Protein AF-A0A1Z8PWR7-F1 (afdb_monomer_lite)

Secondary structure (DSSP, 8-state):
----------------PPP-----------------------------PPPPPHHHHHTS-HHHHHHHHHHHHHHHHTPPTT-HHHHHHHHHHHHHHHHHHHT-

pLDDT: mean 73.68, std 23.77, range [37.62, 98.12]

Radius of gyration: 26.2 Å; chains: 1; bounding box: 26×80×61 Å

Sequence (104 aa):
MAITHVPSKRELHASSYITTTGASHDLTRTSGPIKGRDRRGLQNLEVKMKLATRFELAAKSESELRGLLREAFNALAKSEFDTHQRRNALASIENIQNELTCRL

Foldseek 3Di:
DDDDDDDDDDDDPDDDDDDDDDDDDDDDDDPDPPPDPPDPPVDPVVPQQAADALVNLLPDDLVVLVVVLVVLVVQCVPDDPPDPSNVSSVNNNVSSVVSNVVVD

Structure (mmCIF, N/CA/C/O backbone):
data_AF-A0A1Z8PWR7-F1
#
_entry.id   AF-A0A1Z8PWR7-F1
#
loop_
_atom_site.group_PDB
_atom_site.id
_atom_site.type_symbol
_atom_site.label_atom_id
_atom_site.label_alt_id
_atom_site.label_comp_id
_atom_site.label_asym_id
_atom_site.label_entity_id
_atom_site.label_seq_id
_atom_site.pdbx_PDB_ins_code
_atom_site.Cartn_x
_atom_site.Cartn_y
_atom_site.Cartn_z
_atom_site.occupancy
_atom_site.B_iso_or_equiv
_atom_site.auth_seq_id
_atom_site.auth_comp_id
_atom_site.auth_asym_id
_atom_site.auth_atom_id
_atom_site.pdbx_PDB_model_num
ATOM 1 N N . MET A 1 1 ? -10.871 -49.918 -38.250 1.00 43.88 1 MET A N 1
ATOM 2 C CA . MET A 1 1 ? -9.967 -48.887 -37.698 1.00 43.88 1 MET A CA 1
ATOM 3 C C . MET A 1 1 ? -9.871 -47.751 -38.701 1.00 43.88 1 MET A C 1
ATOM 5 O O . MET A 1 1 ? -9.319 -47.957 -39.770 1.00 43.88 1 MET A O 1
ATOM 9 N N . ALA A 1 2 ? -10.453 -46.598 -38.380 1.00 41.75 2 ALA A N 1
ATOM 10 C CA . ALA A 1 2 ? -10.301 -45.356 -39.131 1.00 41.75 2 ALA A CA 1
ATOM 11 C C . ALA A 1 2 ? -10.267 -44.228 -38.094 1.00 41.75 2 ALA A C 1
ATOM 13 O O . ALA A 1 2 ? -11.243 -44.017 -37.379 1.00 41.75 2 ALA A O 1
ATOM 14 N N . ILE A 1 3 ? -9.109 -43.590 -37.937 1.00 47.72 3 ILE A N 1
ATOM 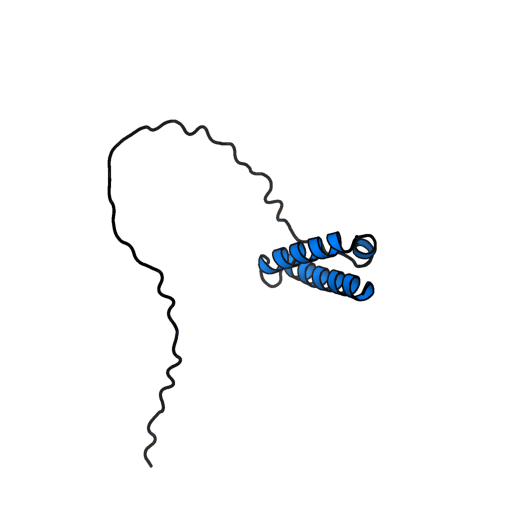15 C CA . ILE A 1 3 ? -8.922 -42.445 -37.046 1.00 47.72 3 ILE A CA 1
ATOM 16 C C . ILE A 1 3 ? -9.090 -41.212 -37.925 1.00 47.72 3 ILE A C 1
ATOM 18 O O . ILE A 1 3 ? -8.219 -40.918 -38.740 1.00 47.72 3 ILE A O 1
ATOM 22 N N . THR A 1 4 ? -10.209 -40.507 -37.786 1.00 47.88 4 THR A N 1
ATOM 23 C CA . THR A 1 4 ? -10.398 -39.197 -38.416 1.00 47.88 4 THR A CA 1
ATOM 24 C C . THR A 1 4 ? -10.430 -38.122 -37.342 1.00 47.88 4 THR A C 1
ATOM 26 O O . THR A 1 4 ? -11.271 -38.108 -36.448 1.00 47.88 4 THR A O 1
ATOM 29 N N . HIS A 1 5 ? -9.420 -37.272 -37.453 1.00 46.03 5 HIS A N 1
ATOM 30 C CA . HIS A 1 5 ? -9.027 -36.145 -36.626 1.00 46.03 5 HIS A CA 1
ATOM 31 C C . HIS A 1 5 ? -10.166 -35.129 -36.412 1.00 46.03 5 HIS A C 1
ATOM 33 O O . HIS A 1 5 ? -10.855 -34.759 -37.360 1.00 46.03 5 HIS A O 1
ATOM 39 N N . VAL A 1 6 ? -10.327 -34.653 -35.173 1.00 52.91 6 VAL A N 1
ATOM 40 C CA . VAL A 1 6 ? -11.258 -33.580 -34.781 1.00 52.91 6 VAL A CA 1
ATOM 41 C C . VAL A 1 6 ? -10.498 -32.248 -34.775 1.00 52.91 6 VAL A C 1
ATOM 43 O O . VAL A 1 6 ? -9.627 -32.072 -33.921 1.00 52.91 6 VAL A O 1
ATOM 46 N N . PRO A 1 7 ? -10.798 -31.284 -35.663 1.00 45.22 7 PRO A N 1
ATOM 47 C CA . PRO A 1 7 ? -10.225 -29.953 -35.549 1.00 45.22 7 PRO A CA 1
ATOM 48 C C . PRO A 1 7 ? -11.068 -29.065 -34.623 1.00 45.22 7 PRO A C 1
ATOM 50 O O . PRO A 1 7 ? -12.186 -28.658 -34.936 1.00 45.22 7 PRO A O 1
ATOM 53 N N . SER A 1 8 ? -10.462 -28.744 -33.480 1.00 47.22 8 SER A N 1
ATOM 54 C CA . SER A 1 8 ? -10.834 -27.678 -32.549 1.00 47.22 8 SER A CA 1
ATOM 55 C C . SER A 1 8 ? -10.807 -26.316 -33.251 1.00 47.22 8 SER A C 1
ATOM 57 O O . SER A 1 8 ? -9.749 -25.858 -33.686 1.00 47.22 8 SER A O 1
ATOM 59 N N . LYS A 1 9 ? -11.961 -25.651 -33.350 1.00 48.84 9 LYS A N 1
ATOM 60 C CA . LYS A 1 9 ? -12.057 -24.238 -33.731 1.00 48.84 9 LYS A CA 1
ATOM 61 C C . LYS A 1 9 ? -12.462 -23.433 -32.504 1.00 48.84 9 LYS A C 1
ATOM 63 O O . LYS A 1 9 ? -13.632 -23.345 -32.158 1.00 48.84 9 LYS A O 1
ATOM 68 N N . ARG A 1 10 ? -11.459 -22.860 -31.837 1.00 46.72 10 ARG A N 1
ATOM 69 C CA . ARG A 1 10 ? -11.646 -21.740 -30.915 1.00 46.72 10 ARG A CA 1
ATOM 70 C C . ARG A 1 10 ? -12.058 -20.532 -31.752 1.00 46.72 10 ARG A C 1
ATOM 72 O O . ARG A 1 10 ? -11.273 -20.052 -32.567 1.00 46.72 10 ARG A O 1
ATOM 79 N N . GLU A 1 11 ? -13.292 -20.088 -31.570 1.00 41.38 11 GLU A N 1
ATOM 80 C CA . GLU A 1 11 ? -13.801 -18.824 -32.091 1.00 41.38 11 GLU A CA 1
ATOM 81 C C . GLU A 1 11 ? -13.018 -17.677 -31.443 1.00 41.38 11 GLU A C 1
ATOM 83 O O . GLU A 1 11 ? -13.183 -17.349 -30.270 1.00 41.38 11 GLU A O 1
ATOM 88 N N . LEU A 1 12 ? -12.099 -17.093 -32.209 1.00 46.62 12 LEU A N 1
ATOM 89 C CA . LEU A 1 12 ? -11.489 -15.813 -31.890 1.00 46.62 12 LEU A CA 1
ATOM 90 C C . LEU A 1 12 ? -12.446 -14.731 -32.391 1.00 46.62 12 LEU A C 1
ATOM 92 O O . LEU A 1 12 ? -12.517 -14.465 -33.589 1.00 46.62 12 LEU A O 1
ATOM 96 N N . HIS A 1 13 ? -13.185 -14.110 -31.474 1.00 37.62 13 HIS A N 1
ATOM 97 C CA . HIS A 1 13 ? -13.871 -12.850 -31.742 1.00 37.62 13 HIS A CA 1
ATOM 98 C C . HIS A 1 13 ? -12.819 -11.769 -32.036 1.00 37.62 13 HIS A C 1
ATOM 100 O O . HIS A 1 13 ? -12.250 -11.161 -31.129 1.00 37.62 13 HIS A O 1
ATOM 106 N N . ALA A 1 14 ? -12.539 -11.546 -33.319 1.00 41.44 14 ALA A N 1
ATOM 107 C CA . ALA A 1 14 ? -11.798 -10.389 -33.792 1.00 41.44 14 ALA A CA 1
ATOM 108 C C . ALA A 1 14 ? -12.686 -9.145 -33.627 1.00 41.44 14 ALA A C 1
ATOM 110 O O . ALA A 1 14 ? -13.669 -8.969 -34.344 1.00 41.44 14 ALA A O 1
ATOM 111 N N . SER A 1 15 ? -12.359 -8.299 -32.650 1.00 43.56 15 SER A N 1
ATOM 112 C CA . SER A 1 15 ? -12.970 -6.978 -32.496 1.00 43.56 15 SER A CA 1
ATOM 113 C C . SER A 1 15 ? -12.583 -6.109 -33.696 1.00 43.56 15 SER A C 1
ATOM 115 O O . SER A 1 15 ? -11.406 -5.815 -33.914 1.00 43.56 15 SER A O 1
ATOM 117 N N . SER A 1 16 ? -13.573 -5.747 -34.511 1.00 43.84 16 SER A N 1
ATOM 118 C CA . SER A 1 16 ? -13.424 -4.929 -35.711 1.00 43.84 16 SER A CA 1
ATOM 119 C C . SER A 1 16 ? -13.129 -3.475 -35.337 1.00 43.84 16 SER A C 1
ATOM 121 O O . SER A 1 16 ? -14.039 -2.719 -34.989 1.00 43.84 16 SER A O 1
ATOM 123 N N . TYR A 1 17 ? -11.868 -3.055 -35.434 1.00 39.69 17 TYR A N 1
ATOM 124 C CA . TYR A 1 17 ? -11.549 -1.630 -35.457 1.00 39.69 17 TYR A CA 1
ATOM 125 C C . TYR A 1 17 ? -12.042 -1.027 -36.779 1.00 39.69 17 TYR A C 1
ATOM 127 O O . TYR A 1 17 ? -11.730 -1.499 -37.871 1.00 39.69 17 TYR A O 1
ATOM 135 N N . ILE A 1 18 ? -12.868 0.002 -36.641 1.00 53.47 18 ILE A N 1
ATOM 136 C CA . ILE A 1 18 ? -13.572 0.731 -37.695 1.00 53.47 18 ILE A CA 1
ATOM 137 C C . ILE A 1 18 ? -12.568 1.362 -38.672 1.00 53.47 18 ILE A C 1
ATOM 139 O O . ILE A 1 18 ? -11.654 2.073 -38.256 1.00 53.47 18 ILE A O 1
ATOM 143 N N . THR A 1 19 ? -12.755 1.133 -39.972 1.00 47.06 19 THR A N 1
ATOM 144 C CA . THR A 1 19 ? -12.036 1.814 -41.057 1.00 47.06 19 THR A CA 1
ATOM 145 C C . THR A 1 19 ? -12.935 2.915 -41.613 1.00 47.06 19 THR A C 1
ATOM 147 O O . THR A 1 19 ? -14.053 2.633 -42.034 1.00 47.06 19 THR A O 1
ATOM 150 N N . THR A 1 20 ? -12.468 4.164 -41.642 1.00 56.09 20 THR A N 1
ATOM 151 C CA . THR A 1 20 ? -13.086 5.206 -42.475 1.00 56.09 20 THR A CA 1
ATOM 152 C C . THR A 1 20 ? -12.009 6.000 -43.200 1.00 56.09 20 THR A C 1
ATOM 154 O O . THR A 1 20 ? -11.188 6.702 -42.613 1.00 56.09 20 THR A O 1
ATOM 157 N N . THR A 1 21 ? -12.021 5.811 -44.510 1.00 47.72 21 THR A N 1
ATOM 158 C CA . THR A 1 21 ? -11.195 6.413 -45.544 1.00 47.72 21 THR A CA 1
ATOM 159 C C . THR A 1 21 ? -11.757 7.788 -45.925 1.00 47.72 21 THR A C 1
ATOM 161 O O . THR A 1 21 ? -12.921 7.886 -46.288 1.00 47.72 21 THR A O 1
ATOM 164 N N . GLY A 1 22 ? -10.904 8.818 -45.933 1.00 43.91 22 GLY A N 1
ATOM 165 C CA . GLY A 1 22 ? -10.960 9.912 -46.914 1.00 43.91 22 GLY A CA 1
ATOM 166 C C . GLY A 1 22 ? -11.814 11.151 -46.609 1.00 43.91 22 GLY A C 1
ATOM 167 O O . GLY A 1 22 ? -13.013 11.168 -46.854 1.00 43.91 22 GLY A O 1
ATOM 168 N N . ALA A 1 23 ? -11.141 12.253 -46.264 1.00 41.84 23 ALA A N 1
ATOM 169 C CA . ALA A 1 23 ? -11.489 13.590 -46.752 1.00 41.84 23 ALA A CA 1
ATOM 170 C C . ALA A 1 23 ? -10.209 14.442 -46.816 1.00 41.84 23 ALA A C 1
ATOM 172 O O . ALA A 1 23 ? -9.728 14.951 -45.805 1.00 41.84 23 ALA A O 1
ATOM 173 N N . SER A 1 24 ? -9.636 14.546 -48.017 1.00 50.72 24 SER A N 1
ATOM 174 C CA . SER A 1 24 ? -8.595 15.515 -48.354 1.00 50.72 24 SER A CA 1
ATOM 175 C C . SER A 1 24 ? -9.242 16.872 -48.609 1.00 50.72 24 SER A C 1
ATOM 177 O O . SER A 1 24 ? -10.030 17.001 -49.540 1.00 50.72 24 SER A O 1
ATOM 179 N N . HIS A 1 25 ? -8.851 17.887 -47.845 1.00 46.22 25 HIS A N 1
ATOM 180 C CA . HIS A 1 25 ? -8.861 19.269 -48.311 1.00 46.22 25 HIS A CA 1
ATOM 181 C C . HIS A 1 25 ? -7.502 19.880 -47.983 1.00 46.22 25 HIS A C 1
ATOM 183 O O . HIS A 1 25 ? -7.175 20.154 -46.831 1.00 46.22 25 HIS A O 1
ATOM 189 N N . ASP A 1 26 ? -6.699 20.017 -49.033 1.00 44.72 26 ASP A N 1
ATOM 190 C CA . ASP A 1 26 ? -5.504 20.843 -49.066 1.00 44.72 26 ASP A CA 1
ATOM 191 C C . ASP A 1 26 ? -5.942 22.305 -49.259 1.00 44.72 26 ASP A C 1
ATOM 193 O O . ASP A 1 26 ? -6.865 22.558 -50.035 1.00 44.72 26 ASP A O 1
ATOM 197 N N . LEU A 1 27 ? -5.326 23.231 -48.515 1.00 43.41 27 LEU A N 1
ATOM 198 C CA . LEU A 1 27 ? -4.796 24.518 -48.994 1.00 43.41 27 LEU A CA 1
ATOM 199 C C . LEU A 1 27 ? -4.432 25.457 -47.820 1.00 43.41 27 LEU A C 1
ATOM 201 O O . LEU A 1 27 ? -5.268 26.063 -47.156 1.00 43.41 27 LEU A O 1
ATOM 205 N N . THR A 1 28 ? -3.118 25.672 -47.707 1.00 42.81 28 THR A N 1
ATOM 206 C CA . THR A 1 28 ? -2.426 26.955 -47.453 1.00 42.81 28 THR A CA 1
ATOM 207 C C . THR A 1 28 ? -2.386 27.594 -46.050 1.00 42.81 28 THR A C 1
ATOM 209 O O . THR A 1 28 ? -3.298 28.272 -45.600 1.00 42.81 28 THR A O 1
ATOM 212 N N . ARG A 1 29 ? -1.164 27.552 -45.486 1.00 45.31 29 ARG A N 1
ATOM 213 C CA . ARG A 1 29 ? -0.336 28.720 -45.101 1.00 45.31 29 ARG A CA 1
ATOM 214 C C . ARG A 1 29 ? -0.907 29.693 -44.053 1.00 45.31 29 ARG A C 1
ATOM 216 O O . ARG A 1 29 ? -1.440 30.725 -44.423 1.00 45.31 29 ARG A O 1
ATOM 223 N N . THR A 1 30 ? -0.504 29.509 -42.790 1.00 45.78 30 THR A N 1
ATOM 224 C CA . THR A 1 30 ? 0.284 30.522 -42.049 1.00 45.78 30 THR A CA 1
ATOM 225 C C . THR A 1 30 ? 1.221 29.829 -41.055 1.00 45.78 30 THR A C 1
ATOM 227 O O . THR A 1 30 ? 0.800 29.331 -40.012 1.00 45.78 30 THR A O 1
ATOM 230 N N . SER A 1 31 ? 2.513 29.808 -41.367 1.00 53.97 31 SER A N 1
ATOM 231 C CA . SER A 1 31 ? 3.585 29.526 -40.415 1.00 53.97 31 SER A CA 1
ATOM 232 C C . SER A 1 31 ? 3.728 30.715 -39.459 1.00 53.97 31 SER A C 1
ATOM 234 O O . SER A 1 31 ? 4.500 31.638 -39.716 1.00 53.97 31 SER A O 1
ATOM 236 N N . GLY A 1 32 ? 2.952 30.726 -38.377 1.00 54.06 32 GLY A N 1
ATOM 237 C CA . GLY A 1 32 ? 3.266 31.539 -37.204 1.00 54.06 32 GLY A CA 1
ATOM 238 C C . GLY A 1 32 ? 4.294 30.798 -36.345 1.00 54.06 32 GLY A C 1
ATOM 239 O O . GLY A 1 32 ? 4.194 29.573 -36.227 1.00 54.06 32 GLY A O 1
ATOM 240 N N . PRO A 1 33 ? 5.283 31.476 -35.734 1.00 51.62 33 PRO A N 1
ATOM 241 C CA . PRO A 1 33 ? 6.155 30.816 -34.783 1.00 51.62 33 PRO A CA 1
ATOM 242 C C . PRO A 1 33 ? 5.282 30.454 -33.584 1.00 51.62 33 PRO A C 1
ATOM 244 O O . PRO A 1 33 ? 4.892 31.325 -32.805 1.00 51.62 33 PRO A O 1
ATOM 247 N N . ILE A 1 34 ? 4.948 29.170 -33.429 1.00 57.06 34 ILE A N 1
ATOM 248 C CA . ILE A 1 34 ? 4.448 28.671 -32.151 1.00 57.06 34 ILE A CA 1
ATOM 249 C C . ILE A 1 34 ? 5.636 28.783 -31.203 1.00 57.06 34 ILE A C 1
ATOM 251 O O . ILE A 1 34 ? 6.471 27.887 -31.098 1.00 57.06 34 ILE A O 1
ATOM 255 N N . LYS A 1 35 ? 5.737 29.964 -30.585 1.00 50.22 35 LYS A N 1
ATOM 256 C CA . LYS A 1 35 ? 6.623 30.283 -29.477 1.00 50.22 35 LYS A CA 1
ATOM 257 C C . LYS A 1 35 ? 6.498 29.124 -28.508 1.00 50.22 35 LYS A C 1
ATOM 259 O O . LYS A 1 35 ? 5.408 28.864 -27.995 1.00 50.22 35 LYS A O 1
ATOM 264 N N . GLY A 1 36 ? 7.597 28.382 -28.382 1.00 52.25 36 GLY A N 1
ATOM 265 C CA . GLY A 1 36 ? 7.677 27.190 -27.566 1.00 52.25 36 GLY A CA 1
ATOM 266 C C . GLY A 1 36 ? 7.055 27.487 -26.217 1.00 52.25 36 GLY A C 1
ATOM 267 O O . GLY A 1 36 ? 7.581 28.301 -25.460 1.00 52.25 36 GLY A O 1
ATOM 268 N N . ARG A 1 37 ? 5.925 26.830 -25.943 1.00 50.97 37 ARG A N 1
ATOM 269 C CA . ARG A 1 37 ? 5.482 26.611 -24.575 1.00 50.97 37 ARG A CA 1
ATOM 270 C C . ARG A 1 37 ? 6.478 25.630 -23.986 1.00 50.97 37 ARG A C 1
ATOM 272 O O . ARG A 1 37 ? 6.325 24.415 -24.104 1.00 50.97 37 ARG A O 1
ATOM 279 N N . ASP A 1 38 ? 7.612 26.213 -23.605 1.00 58.75 38 ASP A N 1
ATOM 280 C CA . ASP A 1 38 ? 8.418 25.837 -22.467 1.00 58.75 38 ASP A CA 1
ATOM 281 C C . ASP A 1 38 ? 7.895 24.573 -21.805 1.00 58.75 38 ASP A C 1
ATOM 283 O O . ASP A 1 38 ? 6.892 24.531 -21.093 1.00 58.75 38 ASP A O 1
ATOM 287 N N . ARG A 1 39 ? 8.613 23.509 -22.159 1.00 54.81 39 ARG A N 1
ATOM 288 C CA . ARG A 1 39 ? 8.697 22.240 -21.468 1.00 54.81 39 ARG A CA 1
ATOM 289 C C . ARG A 1 39 ? 8.261 22.428 -20.020 1.00 54.81 39 ARG A C 1
ATOM 291 O O . ARG A 1 39 ? 9.064 22.773 -19.157 1.00 54.81 39 ARG A O 1
ATOM 298 N N . ARG A 1 40 ? 7.023 22.030 -19.737 1.00 52.06 40 ARG A N 1
ATOM 299 C CA . ARG A 1 40 ? 6.705 21.364 -18.480 1.00 52.06 40 ARG A CA 1
ATOM 300 C C . ARG A 1 40 ? 7.498 20.056 -18.462 1.00 52.06 40 ARG A C 1
ATOM 302 O O . ARG A 1 40 ? 6.931 18.976 -18.445 1.00 52.06 40 ARG A O 1
ATOM 309 N N . GLY A 1 41 ? 8.824 20.169 -18.395 1.00 45.09 41 GLY A N 1
ATOM 310 C CA . GLY A 1 41 ? 9.684 19.274 -17.639 1.00 45.09 41 GLY A CA 1
ATOM 311 C C . GLY A 1 41 ? 9.391 19.456 -16.152 1.00 45.09 41 GLY A C 1
ATOM 312 O O . GLY A 1 41 ? 10.298 19.550 -15.335 1.00 45.09 41 GLY A O 1
ATOM 313 N N . LEU A 1 42 ? 8.104 19.526 -15.803 1.00 50.66 42 LEU A N 1
ATOM 314 C CA . LEU A 1 42 ? 7.612 19.224 -14.485 1.00 50.66 42 LEU A CA 1
ATOM 315 C C . LEU A 1 42 ? 7.751 17.723 -14.404 1.00 50.66 42 LEU A C 1
ATOM 317 O O . LEU A 1 42 ? 6.839 16.989 -14.764 1.00 50.66 42 LEU A O 1
ATOM 321 N N . GLN A 1 43 ? 8.968 17.314 -14.059 1.00 45.06 43 GLN A N 1
ATOM 322 C CA . GLN A 1 43 ? 9.168 16.234 -13.129 1.00 45.06 43 GLN A CA 1
ATOM 323 C C . GLN A 1 43 ? 8.186 15.091 -13.414 1.00 45.06 43 GLN A C 1
ATOM 325 O O . GLN A 1 43 ? 7.268 14.837 -12.638 1.00 45.06 43 GLN A O 1
ATOM 330 N N . ASN A 1 44 ? 8.479 14.301 -14.450 1.00 42.56 44 ASN A N 1
ATOM 331 C CA . ASN A 1 44 ? 8.429 12.861 -14.222 1.00 42.56 44 ASN A CA 1
ATOM 332 C C . ASN A 1 44 ? 9.488 12.563 -13.144 1.00 42.56 44 ASN A C 1
ATOM 334 O O . ASN A 1 44 ? 10.489 11.908 -13.408 1.00 42.56 44 ASN A O 1
ATOM 338 N N . LEU A 1 45 ? 9.319 13.126 -11.939 1.00 47.28 45 LEU A N 1
ATOM 339 C CA . LEU A 1 45 ? 9.776 12.501 -10.729 1.00 47.28 45 LEU A CA 1
ATOM 340 C C . LEU A 1 45 ? 9.027 11.197 -10.830 1.00 47.28 45 LEU A C 1
ATOM 342 O O . LEU A 1 45 ? 7.803 11.202 -10.722 1.00 47.28 45 LEU A O 1
ATOM 346 N N . GLU A 1 46 ? 9.731 10.166 -11.283 1.00 55.00 46 GLU A N 1
ATOM 347 C CA . GLU A 1 46 ? 9.239 8.808 -11.350 1.00 55.00 46 GLU A CA 1
ATOM 348 C C . GLU A 1 46 ? 8.420 8.634 -10.071 1.00 55.00 46 GLU A C 1
ATOM 350 O O . GLU A 1 46 ? 8.995 8.675 -8.980 1.00 55.00 46 GLU A O 1
ATOM 355 N N . VAL A 1 47 ? 7.078 8.665 -10.175 1.00 61.44 47 VAL A N 1
ATOM 356 C CA . VAL A 1 47 ? 6.196 8.663 -8.998 1.00 61.44 47 VAL A CA 1
ATOM 357 C C . VAL A 1 47 ? 6.230 7.228 -8.522 1.00 61.44 47 VAL A C 1
ATOM 359 O O . VAL A 1 47 ? 5.364 6.405 -8.811 1.00 61.44 47 VAL A O 1
ATOM 362 N N . LYS A 1 48 ? 7.359 6.898 -7.913 1.00 77.31 48 LYS A N 1
ATOM 363 C CA . LYS A 1 48 ? 7.711 5.582 -7.462 1.00 77.31 48 LYS A CA 1
ATOM 364 C C . LYS A 1 48 ? 6.987 5.424 -6.153 1.00 77.31 48 LYS A C 1
ATOM 366 O O . LYS A 1 48 ? 7.229 6.165 -5.203 1.00 77.31 48 LYS A O 1
ATOM 371 N N . MET A 1 49 ? 6.061 4.476 -6.130 1.00 87.81 49 MET A N 1
ATOM 372 C CA . MET A 1 49 ? 5.294 4.184 -4.932 1.00 87.81 49 MET A CA 1
ATOM 373 C C . MET A 1 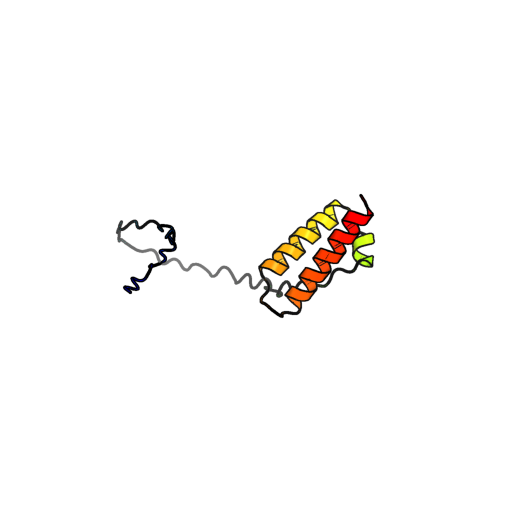49 ? 6.251 3.898 -3.770 1.00 87.81 49 MET A C 1
ATOM 375 O O . MET A 1 49 ? 7.037 2.941 -3.811 1.00 87.81 49 MET A O 1
ATOM 379 N N . LYS A 1 50 ? 6.189 4.739 -2.735 1.00 93.62 50 LYS A N 1
ATOM 380 C CA . LYS A 1 50 ? 6.819 4.457 -1.446 1.00 93.62 50 LYS A CA 1
ATOM 381 C C . LYS A 1 50 ? 5.946 3.440 -0.717 1.00 93.62 50 LYS A C 1
ATOM 383 O O . LYS A 1 50 ? 4.724 3.510 -0.788 1.00 93.62 50 LYS A O 1
ATOM 388 N N . LEU A 1 51 ? 6.576 2.496 -0.027 1.00 95.69 51 LEU A N 1
ATOM 389 C CA . LEU A 1 51 ? 5.861 1.578 0.850 1.00 95.69 51 LEU A CA 1
ATOM 390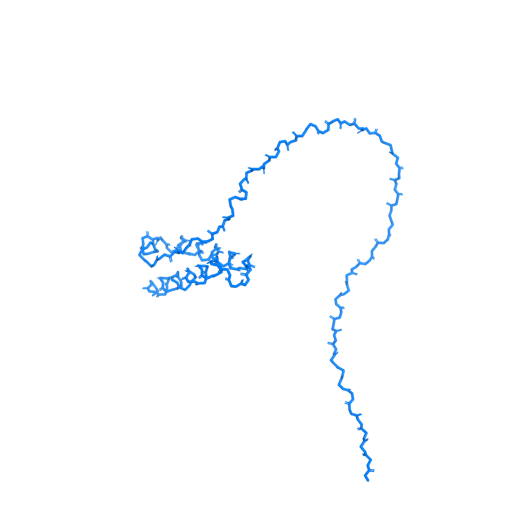 C C . LEU A 1 51 ? 5.147 2.366 1.959 1.00 95.69 51 LEU A C 1
ATOM 392 O O . LEU A 1 51 ? 5.808 3.085 2.706 1.00 95.69 51 LEU A O 1
ATOM 396 N N . ALA A 1 52 ? 3.828 2.205 2.062 1.00 94.69 52 ALA A N 1
ATOM 397 C CA . ALA A 1 52 ? 3.030 2.717 3.169 1.00 94.69 52 ALA A CA 1
ATOM 398 C C . ALA A 1 52 ? 2.997 1.685 4.302 1.00 94.69 52 ALA A C 1
ATOM 400 O O . ALA A 1 52 ? 2.592 0.535 4.099 1.00 94.69 52 ALA A O 1
ATOM 401 N N . THR A 1 53 ? 3.442 2.079 5.492 1.00 95.00 53 THR A N 1
ATOM 402 C CA . THR A 1 53 ? 3.514 1.184 6.656 1.00 95.00 53 THR A CA 1
ATOM 403 C C . THR A 1 53 ? 2.243 1.250 7.498 1.00 95.00 53 THR A C 1
ATOM 405 O O . THR A 1 53 ? 1.572 2.275 7.553 1.00 95.00 53 THR A O 1
ATOM 408 N N . ARG A 1 54 ? 1.922 0.175 8.227 1.00 93.06 54 ARG A N 1
ATOM 409 C CA . ARG A 1 54 ? 0.733 0.134 9.101 1.00 93.06 54 ARG A CA 1
ATOM 410 C C . ARG A 1 54 ? 0.703 1.260 10.141 1.00 93.06 54 ARG A C 1
ATOM 412 O O . ARG A 1 54 ? -0.357 1.807 10.403 1.00 93.06 54 ARG A O 1
ATOM 419 N N . PHE A 1 55 ? 1.859 1.639 10.689 1.00 93.94 55 PHE A N 1
ATOM 420 C CA . PHE A 1 55 ? 1.958 2.746 11.645 1.00 93.94 55 PHE A CA 1
ATOM 421 C C . PHE A 1 55 ? 1.574 4.093 11.015 1.00 93.94 55 PHE A C 1
ATOM 423 O O . PHE A 1 55 ? 0.793 4.843 11.593 1.00 93.94 55 PHE A O 1
ATOM 430 N N . GLU A 1 56 ? 2.073 4.384 9.809 1.00 94.50 56 GLU A N 1
ATOM 431 C CA . GLU A 1 56 ? 1.702 5.600 9.073 1.00 94.50 56 GLU A CA 1
ATOM 432 C C . GLU A 1 56 ? 0.203 5.609 8.725 1.00 94.50 56 GLU A C 1
ATOM 434 O O . GLU A 1 56 ? -0.442 6.654 8.792 1.00 94.50 56 GLU A O 1
ATOM 439 N N . LEU A 1 57 ? -0.359 4.447 8.377 1.00 96.88 57 LEU A N 1
ATOM 440 C CA . LEU A 1 57 ? -1.768 4.295 8.002 1.00 96.88 57 LEU A CA 1
ATOM 441 C C . LEU A 1 57 ? -2.724 4.415 9.197 1.00 96.88 57 LEU A C 1
ATOM 443 O O . LEU A 1 57 ? -3.811 4.971 9.048 1.00 96.88 57 LEU A O 1
ATOM 447 N N . ALA A 1 58 ? -2.318 3.975 10.389 1.00 95.12 58 ALA A N 1
ATOM 448 C CA . ALA A 1 58 ? -3.119 4.105 11.607 1.00 95.12 58 ALA A CA 1
ATOM 449 C C . ALA A 1 58 ? -3.459 5.572 11.936 1.00 95.12 58 ALA A C 1
ATOM 451 O O . ALA A 1 58 ? -4.539 5.863 12.443 1.00 95.12 58 ALA A O 1
ATOM 452 N N . ALA A 1 59 ? -2.579 6.513 11.579 1.00 96.25 59 ALA A N 1
ATOM 453 C CA . ALA A 1 59 ? -2.798 7.947 11.773 1.00 96.25 59 ALA A CA 1
ATOM 454 C C . ALA A 1 59 ? -3.730 8.596 10.726 1.00 96.25 59 ALA A C 1
ATOM 456 O O . ALA A 1 59 ? -4.026 9.787 10.825 1.00 96.25 59 ALA A O 1
ATOM 457 N N . LYS A 1 60 ? -4.166 7.854 9.700 1.00 96.19 60 LYS A N 1
ATOM 458 C CA . LYS A 1 60 ? -4.991 8.366 8.596 1.00 96.19 60 LYS A CA 1
ATOM 459 C C . LYS A 1 60 ? -6.476 8.153 8.833 1.00 96.19 60 LYS A C 1
ATOM 461 O O . LYS A 1 60 ? -6.877 7.179 9.461 1.00 96.19 60 LYS A O 1
ATOM 466 N N . SER A 1 61 ? -7.302 9.036 8.282 1.00 97.00 61 SER A N 1
ATOM 467 C CA . SER A 1 61 ? -8.758 8.858 8.212 1.00 97.00 61 SER A CA 1
ATOM 468 C C . SER A 1 61 ? -9.155 7.773 7.202 1.00 97.00 61 SER A C 1
ATOM 470 O O . SER A 1 61 ? -8.395 7.447 6.291 1.00 97.00 61 SER A O 1
ATOM 472 N N . GLU A 1 62 ? -10.369 7.227 7.310 1.00 96.31 62 GLU A N 1
ATOM 473 C CA . GLU A 1 62 ? -10.862 6.211 6.365 1.00 96.31 62 GLU A CA 1
ATOM 474 C C . GLU A 1 62 ? -10.903 6.727 4.915 1.00 96.31 62 GLU A C 1
ATOM 476 O O . GLU A 1 62 ? -10.519 6.020 3.982 1.00 96.31 62 GLU A O 1
ATOM 481 N N . SER A 1 63 ? -11.303 7.986 4.712 1.00 96.75 63 SER A N 1
ATOM 482 C CA . SER A 1 63 ? -11.294 8.627 3.393 1.00 96.75 63 SER A CA 1
ATOM 483 C C . SER A 1 63 ? -9.889 8.723 2.800 1.00 96.75 63 SER A C 1
ATOM 485 O O . SER A 1 63 ? -9.708 8.454 1.612 1.00 96.75 63 SER A O 1
ATOM 487 N N . GLU A 1 64 ? -8.885 9.058 3.617 1.00 96.94 64 GLU A N 1
ATOM 488 C CA . GLU A 1 64 ? -7.487 9.084 3.176 1.00 96.94 64 GLU A CA 1
ATOM 489 C C . GLU A 1 64 ? -6.985 7.678 2.842 1.00 96.94 64 GLU A C 1
ATOM 491 O O . GLU A 1 64 ? -6.329 7.501 1.819 1.00 96.94 64 GLU A O 1
ATOM 496 N N . LEU A 1 65 ? -7.335 6.666 3.644 1.00 97.38 65 LEU A N 1
ATOM 497 C CA . LEU A 1 65 ? -6.984 5.271 3.360 1.00 97.38 65 LEU A CA 1
ATOM 498 C C . LEU A 1 65 ? -7.565 4.802 2.023 1.00 97.38 65 LEU A C 1
ATOM 500 O O . LEU A 1 65 ? -6.860 4.191 1.222 1.00 97.38 65 LEU A O 1
ATOM 504 N N . ARG A 1 66 ? -8.826 5.138 1.730 1.00 97.00 66 ARG A N 1
ATOM 505 C CA . ARG A 1 66 ? -9.454 4.831 0.434 1.00 97.00 66 ARG A CA 1
ATOM 506 C C . ARG A 1 66 ? -8.776 5.571 -0.725 1.00 97.00 66 ARG A C 1
ATOM 508 O O . ARG A 1 66 ? -8.614 4.994 -1.802 1.00 97.00 66 ARG A O 1
ATOM 515 N N . GLY A 1 67 ? -8.346 6.814 -0.507 1.00 96.81 67 GLY A N 1
ATOM 516 C CA . GLY A 1 67 ? -7.543 7.574 -1.470 1.00 96.81 67 GLY A CA 1
ATOM 517 C C . GLY A 1 67 ? -6.201 6.900 -1.767 1.00 96.81 67 GLY A C 1
ATOM 518 O O . GLY A 1 67 ? -5.897 6.609 -2.924 1.00 96.81 67 GLY A O 1
ATOM 519 N N . LEU A 1 68 ? -5.451 6.552 -0.719 1.00 96.62 68 LEU A N 1
ATOM 520 C CA . LEU A 1 68 ? -4.166 5.856 -0.825 1.00 96.62 68 LEU A CA 1
ATOM 521 C C . LEU A 1 68 ? -4.304 4.482 -1.486 1.00 96.62 68 LEU A C 1
ATOM 523 O O . LEU A 1 68 ? -3.446 4.090 -2.274 1.00 96.62 68 LEU A O 1
ATOM 527 N N . LEU A 1 69 ? -5.398 3.762 -1.223 1.00 97.31 69 LEU A N 1
ATOM 528 C CA . LEU A 1 69 ? -5.669 2.478 -1.865 1.00 97.31 69 LEU A CA 1
ATOM 529 C C . LEU A 1 69 ? -5.775 2.632 -3.387 1.00 97.31 69 LEU A C 1
AT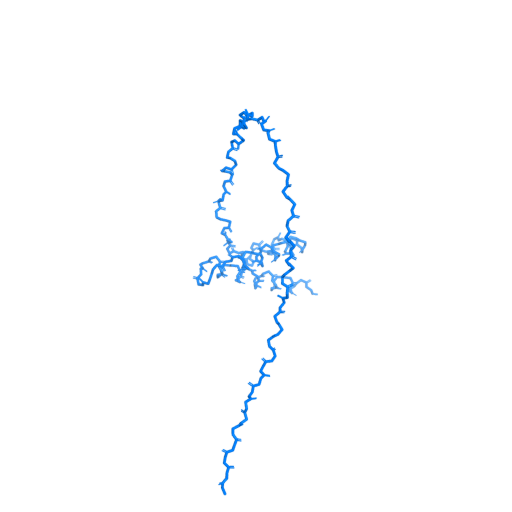OM 531 O O . LEU A 1 69 ? -5.194 1.847 -4.138 1.00 97.31 69 LEU A O 1
ATOM 535 N N . ARG A 1 70 ? -6.478 3.672 -3.850 1.00 97.12 70 ARG A N 1
ATOM 536 C CA . ARG A 1 70 ? -6.597 3.982 -5.279 1.00 97.12 70 ARG A CA 1
ATOM 537 C C . ARG A 1 70 ? -5.242 4.336 -5.890 1.00 97.12 70 ARG A C 1
ATOM 539 O O . ARG A 1 70 ? -4.938 3.891 -6.995 1.00 97.12 70 ARG A O 1
ATOM 546 N N . GLU A 1 71 ? -4.433 5.129 -5.196 1.00 96.12 71 GLU A N 1
ATOM 547 C CA . GLU A 1 71 ? -3.088 5.493 -5.654 1.00 96.12 71 GLU A CA 1
ATOM 548 C C . GLU A 1 71 ? -2.173 4.272 -5.762 1.00 96.12 71 GLU A C 1
ATOM 550 O O . GLU A 1 71 ? -1.550 4.069 -6.806 1.00 96.12 71 GLU A O 1
ATOM 555 N N . ALA A 1 72 ? -2.156 3.417 -4.737 1.00 96.19 72 ALA A N 1
ATOM 556 C CA . ALA A 1 72 ? -1.366 2.193 -4.718 1.00 96.19 72 ALA A CA 1
ATOM 557 C C . ALA A 1 72 ? -1.791 1.226 -5.835 1.00 96.19 72 ALA A C 1
ATOM 559 O O . ALA A 1 72 ? -0.939 0.673 -6.531 1.00 96.19 72 ALA A O 1
ATOM 560 N N . PHE A 1 73 ? -3.098 1.081 -6.077 1.00 96.94 73 PHE A N 1
ATOM 561 C CA . PHE A 1 73 ? -3.621 0.278 -7.185 1.00 96.94 73 PHE A CA 1
ATOM 562 C C . PHE A 1 73 ? -3.189 0.824 -8.552 1.00 96.94 73 PHE A C 1
ATOM 564 O O . PHE A 1 73 ? -2.706 0.080 -9.405 1.00 96.94 73 PHE A O 1
ATOM 571 N N . ASN A 1 74 ? -3.300 2.138 -8.757 1.00 95.94 74 ASN A N 1
ATOM 572 C CA . ASN A 1 74 ? -2.856 2.775 -9.996 1.00 95.94 74 ASN A CA 1
ATOM 573 C C . ASN A 1 74 ? -1.343 2.635 -10.201 1.00 95.94 74 ASN A C 1
ATOM 575 O O . ASN A 1 74 ? -0.893 2.443 -11.330 1.00 95.94 74 ASN A O 1
ATOM 579 N N . ALA A 1 75 ? -0.555 2.734 -9.129 1.00 94.19 75 ALA A N 1
ATOM 580 C CA . ALA A 1 75 ? 0.886 2.532 -9.183 1.00 94.19 75 ALA A CA 1
ATOM 581 C C . ALA A 1 75 ? 1.240 1.081 -9.529 1.00 94.19 75 ALA A C 1
ATOM 583 O O . ALA A 1 75 ? 2.153 0.857 -10.321 1.00 94.19 75 ALA A O 1
ATOM 584 N N . LEU A 1 76 ? 0.493 0.109 -8.996 1.00 95.25 76 LEU A N 1
ATOM 585 C CA . LEU A 1 76 ? 0.648 -1.301 -9.335 1.00 95.25 76 LEU A CA 1
ATOM 586 C C . LEU A 1 76 ? 0.360 -1.558 -10.819 1.00 95.25 76 LEU A C 1
ATOM 588 O O . LEU A 1 76 ? 1.172 -2.181 -11.499 1.00 95.25 76 LEU A O 1
ATOM 592 N N . ALA A 1 77 ? -0.763 -1.046 -11.326 1.00 94.94 77 ALA A N 1
ATOM 593 C CA . ALA A 1 77 ? -1.183 -1.235 -12.715 1.00 94.94 77 ALA A CA 1
ATOM 594 C C . ALA A 1 77 ? -0.198 -0.638 -13.735 1.00 94.94 77 ALA A C 1
ATOM 596 O O . ALA A 1 77 ? -0.104 -1.125 -14.856 1.00 94.94 77 ALA A O 1
ATOM 597 N N . LYS A 1 78 ? 0.531 0.414 -13.347 1.00 92.88 78 LYS A N 1
ATOM 598 C CA . LYS A 1 78 ? 1.555 1.068 -14.176 1.00 92.88 78 LYS A CA 1
ATOM 599 C C . LYS A 1 78 ? 2.956 0.478 -14.004 1.00 92.88 78 LYS A C 1
ATOM 601 O O . LYS A 1 78 ? 3.860 0.885 -14.723 1.00 92.88 78 LYS A O 1
ATOM 606 N N . SER A 1 79 ? 3.162 -0.389 -13.015 1.00 92.50 79 SER A N 1
ATOM 607 C CA . SER A 1 79 ? 4.489 -0.917 -12.701 1.00 92.50 79 SER A CA 1
ATOM 608 C C . SER A 1 79 ? 4.838 -2.121 -13.567 1.00 92.50 79 SER A C 1
ATOM 610 O O . SER A 1 79 ? 4.027 -3.031 -13.736 1.00 92.50 79 SER A O 1
ATOM 612 N N . GLU A 1 80 ? 6.080 -2.156 -14.040 1.00 92.25 80 GLU A N 1
ATOM 613 C CA . GLU A 1 80 ? 6.643 -3.339 -14.684 1.00 92.25 80 GLU A CA 1
ATOM 614 C C . GLU A 1 80 ? 6.845 -4.478 -13.676 1.00 92.25 80 GLU A C 1
ATOM 616 O O . GLU A 1 80 ? 6.986 -4.270 -12.457 1.00 92.25 80 GLU A O 1
ATOM 621 N N . PHE A 1 81 ? 6.884 -5.705 -14.194 1.00 90.81 81 PHE A N 1
ATOM 622 C CA . PHE A 1 81 ? 7.132 -6.900 -13.395 1.00 90.81 81 PHE A CA 1
ATOM 623 C C . PHE A 1 81 ? 8.491 -6.846 -12.678 1.00 90.81 81 PHE A C 1
ATOM 625 O O . PHE A 1 81 ? 9.444 -6.233 -13.145 1.00 90.81 81 PHE A O 1
ATOM 632 N N . ASP A 1 82 ? 8.545 -7.471 -11.500 1.00 91.25 82 ASP A N 1
ATOM 633 C CA . ASP A 1 82 ? 9.724 -7.579 -10.621 1.00 91.25 82 ASP A CA 1
ATOM 634 C C . ASP A 1 82 ? 10.398 -6.258 -10.176 1.00 91.25 82 ASP A C 1
ATOM 636 O O . ASP A 1 82 ? 11.475 -6.233 -9.573 1.00 91.25 82 ASP A O 1
ATOM 640 N N . THR A 1 83 ? 9.733 -5.121 -10.374 1.00 92.81 83 THR A N 1
ATOM 641 C CA . THR A 1 83 ? 10.237 -3.837 -9.882 1.00 92.81 83 THR A CA 1
ATOM 642 C C . THR A 1 83 ? 9.985 -3.651 -8.381 1.00 92.81 83 THR A C 1
ATOM 644 O O . THR A 1 83 ? 8.981 -4.096 -7.816 1.00 92.81 83 THR A O 1
ATOM 647 N N . HIS A 1 84 ? 10.869 -2.897 -7.714 1.00 92.94 84 HIS A N 1
ATOM 648 C CA . HIS A 1 84 ? 10.635 -2.452 -6.331 1.00 92.94 84 HIS A CA 1
ATOM 649 C C . HIS A 1 84 ? 9.330 -1.660 -6.193 1.00 92.94 84 HIS A C 1
ATOM 651 O O . HIS A 1 84 ? 8.663 -1.753 -5.169 1.00 92.94 84 HIS A O 1
ATOM 657 N N . GLN A 1 85 ? 8.948 -0.910 -7.229 1.00 92.88 85 GLN A N 1
ATOM 658 C CA . GLN A 1 85 ? 7.689 -0.172 -7.252 1.00 92.88 85 GLN A CA 1
ATOM 659 C C . GLN A 1 85 ? 6.488 -1.113 -7.163 1.00 92.88 85 GLN A C 1
ATOM 661 O O . GLN A 1 85 ? 5.596 -0.877 -6.351 1.00 92.88 85 GLN A O 1
ATOM 666 N N . ARG A 1 86 ? 6.503 -2.207 -7.934 1.00 95.06 86 ARG A N 1
ATOM 667 C CA . ARG A 1 86 ? 5.461 -3.233 -7.898 1.00 95.06 86 ARG A CA 1
ATOM 668 C C . ARG A 1 86 ? 5.341 -3.870 -6.515 1.00 95.06 86 ARG A C 1
ATOM 670 O O . ARG A 1 86 ? 4.239 -3.974 -5.982 1.00 95.06 86 ARG A O 1
ATOM 677 N N . ARG A 1 87 ? 6.475 -4.253 -5.911 1.00 96.81 87 ARG A N 1
ATOM 678 C CA . ARG A 1 87 ? 6.514 -4.829 -4.552 1.00 96.81 87 ARG A CA 1
ATOM 679 C C . ARG A 1 87 ? 5.982 -3.853 -3.500 1.00 96.81 87 ARG A C 1
ATOM 681 O O . ARG A 1 87 ? 5.149 -4.237 -2.686 1.00 96.81 87 ARG A O 1
ATOM 688 N N . ASN A 1 88 ? 6.402 -2.590 -3.559 1.00 96.69 88 ASN A N 1
ATOM 689 C CA . ASN A 1 88 ? 5.929 -1.555 -2.640 1.00 96.69 88 ASN A CA 1
ATOM 690 C C . ASN A 1 88 ? 4.427 -1.300 -2.786 1.00 96.69 88 ASN A C 1
ATOM 692 O O . ASN A 1 88 ? 3.741 -1.146 -1.779 1.00 96.69 88 ASN A O 1
ATOM 696 N N . ALA A 1 89 ? 3.914 -1.259 -4.019 1.00 96.69 89 ALA A N 1
ATOM 697 C CA . ALA A 1 89 ? 2.493 -1.066 -4.279 1.00 96.69 89 ALA A CA 1
ATOM 698 C C . ALA A 1 89 ? 1.657 -2.225 -3.719 1.00 96.69 89 ALA A C 1
ATOM 700 O O . ALA A 1 89 ? 0.690 -1.970 -3.008 1.00 96.69 89 ALA A O 1
ATOM 701 N N . LEU A 1 90 ? 2.069 -3.478 -3.950 1.00 97.38 90 LEU A N 1
ATOM 702 C CA . LEU A 1 90 ? 1.397 -4.657 -3.388 1.00 97.38 90 LEU A CA 1
ATOM 703 C C . LEU A 1 90 ? 1.365 -4.633 -1.858 1.00 97.38 90 LEU A C 1
ATOM 705 O O . LEU A 1 90 ? 0.291 -4.723 -1.271 1.00 97.38 90 LEU A O 1
ATOM 709 N N . ALA A 1 91 ? 2.521 -4.446 -1.219 1.00 97.69 91 ALA A N 1
ATOM 710 C CA . ALA A 1 91 ? 2.601 -4.413 0.239 1.00 97.69 91 ALA A CA 1
ATOM 711 C C . ALA A 1 91 ? 1.817 -3.228 0.838 1.00 97.69 91 ALA A C 1
ATOM 713 O O . ALA A 1 91 ? 1.215 -3.351 1.901 1.00 97.69 91 ALA A O 1
ATOM 714 N N . SER A 1 92 ? 1.763 -2.087 0.142 1.00 97.75 92 SER A N 1
ATOM 715 C CA . SER A 1 92 ? 0.941 -0.947 0.570 1.00 97.75 92 SER A CA 1
ATOM 716 C C . SER A 1 92 ? -0.554 -1.255 0.472 1.00 97.75 92 SER A C 1
ATOM 718 O O . SER A 1 92 ? -1.288 -0.926 1.397 1.00 97.75 92 SER A O 1
ATOM 720 N N . ILE A 1 93 ? -1.009 -1.901 -0.609 1.00 98.06 93 ILE A N 1
ATOM 721 C CA . ILE A 1 93 ? -2.412 -2.325 -0.767 1.00 98.06 93 ILE A CA 1
ATOM 722 C C . ILE A 1 93 ? -2.816 -3.247 0.384 1.00 98.06 93 ILE A C 1
ATOM 724 O O . ILE A 1 93 ? -3.837 -2.999 1.021 1.00 98.06 93 ILE A O 1
ATOM 728 N N . GLU A 1 94 ? -1.997 -4.256 0.682 1.00 98.12 94 GLU A N 1
ATOM 729 C CA . GLU A 1 94 ? -2.244 -5.193 1.780 1.00 98.12 94 GLU A CA 1
ATOM 730 C C . GLU A 1 94 ? -2.320 -4.469 3.132 1.00 98.12 94 GLU A C 1
ATOM 732 O O . GLU A 1 94 ? -3.281 -4.640 3.883 1.00 98.12 94 GLU A O 1
ATOM 737 N N . ASN A 1 95 ? -1.360 -3.586 3.424 1.00 98.06 95 ASN A N 1
ATOM 738 C CA . ASN A 1 95 ? -1.358 -2.811 4.664 1.00 98.06 95 ASN A CA 1
ATOM 739 C C . ASN A 1 95 ? -2.604 -1.920 4.804 1.00 98.06 95 ASN A C 1
ATOM 741 O O . ASN A 1 95 ? -3.169 -1.837 5.894 1.00 98.06 95 ASN A O 1
ATOM 745 N N . ILE A 1 96 ? -3.043 -1.275 3.719 1.00 97.75 96 ILE A N 1
ATOM 746 C CA . ILE A 1 96 ? -4.232 -0.410 3.714 1.00 97.75 96 ILE A CA 1
ATOM 747 C C . ILE A 1 96 ? -5.509 -1.229 3.903 1.00 97.75 96 ILE A C 1
ATOM 749 O O . ILE A 1 96 ? -6.376 -0.833 4.678 1.00 97.75 96 ILE A O 1
ATOM 753 N N . GLN A 1 97 ? -5.637 -2.369 3.222 1.00 97.38 97 GLN A N 1
ATOM 754 C CA . GLN A 1 97 ? -6.794 -3.255 3.374 1.00 97.38 97 GLN A CA 1
ATOM 755 C C . GLN A 1 97 ? -6.891 -3.819 4.792 1.00 97.38 97 GLN A C 1
ATOM 757 O O . GLN A 1 97 ? -7.984 -3.839 5.358 1.00 97.38 97 GLN A O 1
ATOM 762 N N . ASN A 1 98 ? -5.762 -4.211 5.383 1.00 96.94 98 ASN A N 1
ATOM 763 C CA . ASN A 1 98 ? -5.706 -4.650 6.774 1.00 96.94 98 ASN A CA 1
ATOM 764 C C . ASN A 1 98 ? -6.164 -3.541 7.723 1.00 96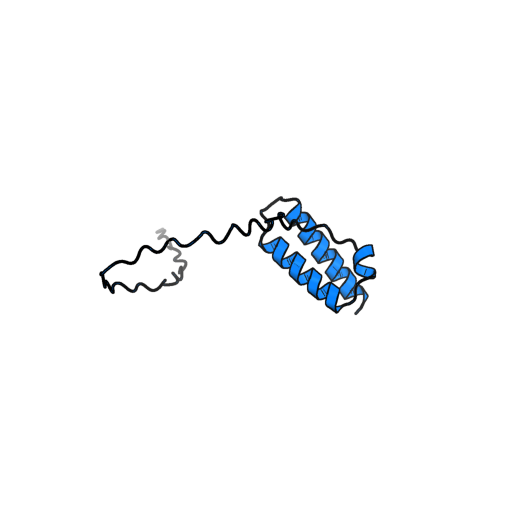.94 98 ASN A C 1
ATOM 766 O O . ASN A 1 98 ? -7.003 -3.785 8.582 1.00 96.94 98 ASN A O 1
ATOM 770 N N . GLU A 1 99 ? -5.672 -2.314 7.541 1.00 97.25 99 GLU A N 1
ATOM 771 C CA . GLU A 1 99 ? -6.073 -1.179 8.376 1.00 97.25 99 GLU A CA 1
ATOM 772 C C . GLU A 1 99 ? -7.565 -0.841 8.228 1.00 97.25 99 GLU A C 1
ATOM 774 O O . GLU A 1 99 ? -8.241 -0.618 9.228 1.00 97.25 99 GLU A O 1
ATOM 779 N N . LEU A 1 100 ? -8.106 -0.850 7.004 1.00 96.06 100 LEU A N 1
ATOM 780 C CA . LEU A 1 100 ? -9.541 -0.656 6.769 1.00 96.06 100 LEU A CA 1
ATOM 781 C C . LEU A 1 100 ? -10.373 -1.760 7.430 1.00 96.06 100 LEU A C 1
ATOM 783 O O . LEU A 1 100 ? -11.388 -1.463 8.046 1.00 96.06 100 LEU A O 1
ATOM 787 N N . THR A 1 101 ? -9.930 -3.015 7.336 1.00 95.81 101 THR A N 1
ATOM 788 C CA . THR A 1 101 ? -10.628 -4.166 7.927 1.00 95.81 101 THR A CA 1
ATOM 789 C C . THR A 1 101 ? -10.606 -4.121 9.452 1.00 95.81 101 THR A C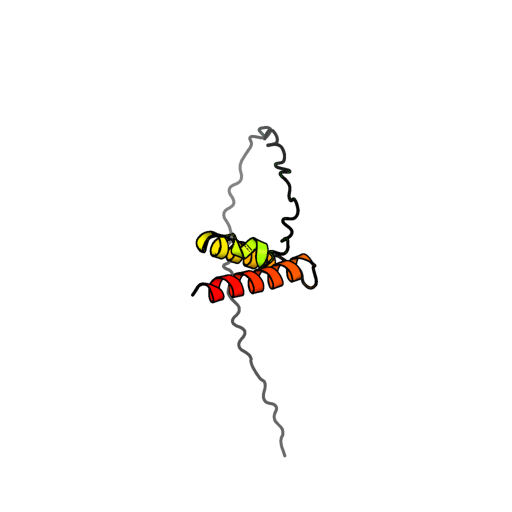 1
ATOM 791 O O . THR A 1 101 ? -11.609 -4.439 10.072 1.00 95.81 101 THR A O 1
ATOM 794 N N . CYS A 1 102 ? -9.507 -3.676 10.067 1.00 94.25 102 CYS A N 1
ATOM 795 C CA . CYS A 1 102 ? -9.415 -3.506 11.521 1.00 94.25 102 CYS A CA 1
ATOM 796 C C . CYS A 1 102 ? -10.370 -2.440 12.086 1.00 94.25 102 CYS A C 1
ATOM 798 O O . CYS A 1 102 ? -10.563 -2.396 13.299 1.00 94.25 102 CYS A O 1
ATOM 800 N N . ARG A 1 103 ? -10.897 -1.543 11.242 1.00 91.44 103 ARG A N 1
ATOM 801 C CA . ARG A 1 103 ? -11.788 -0.442 11.646 1.00 91.44 103 ARG A CA 1
ATOM 802 C C . ARG A 1 103 ? -13.270 -0.730 11.410 1.00 91.44 103 ARG A C 1
ATOM 804 O O . ARG A 1 103 ? -14.092 0.064 11.864 1.00 91.44 103 ARG A O 1
ATOM 811 N N . LEU A 1 104 ? -13.584 -1.791 10.666 1.00 81.75 104 LEU A N 1
ATOM 812 C CA . LEU A 1 104 ? -14.945 -2.293 10.464 1.00 81.75 104 LEU A CA 1
ATOM 813 C C . LEU A 1 104 ? -15.401 -3.083 11.694 1.00 81.75 104 LEU A C 1
ATOM 815 O O . LEU A 1 104 ? -16.597 -2.955 12.031 1.00 81.75 104 LEU A O 1
#